Protein AF-A0A9Q1E5D7-F1 (afdb_monomer_lite)

pLDDT: mean 71.43, std 20.78, range [35.69, 92.94]

Organism: Synaphobranchus kaupii (NCBI:txid118154)

Sequence (116 aa):
MKLKKDEKLKLFQSHLREYYPECSEREQEDPEALYIVEKMLETCGSERSLKITLHILRNMKQKDLTASLERDEQHKVFTMRRREEKACWMPLKLDCSNACTASGELPVAYRMVSSA

Radius of gyration: 26.07 Å; chains: 1; bounding box: 55×66×52 Å

Structure (mmCIF, N/CA/C/O backbone):
data_AF-A0A9Q1E5D7-F1
#
_entry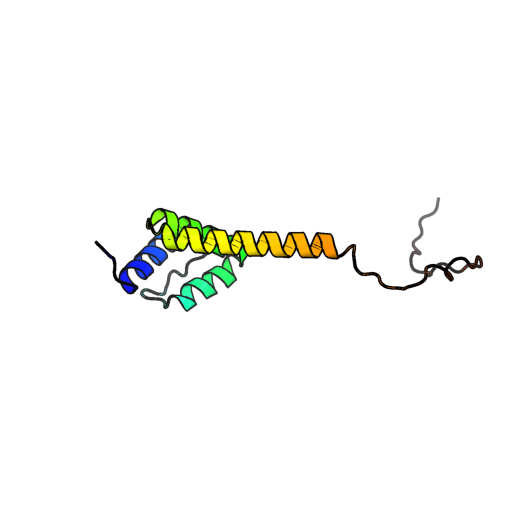.id   AF-A0A9Q1E5D7-F1
#
loop_
_atom_site.group_PDB
_atom_site.id
_atom_site.type_symbol
_atom_site.label_atom_id
_atom_site.label_alt_id
_atom_site.label_comp_id
_atom_site.label_asym_id
_atom_site.label_enti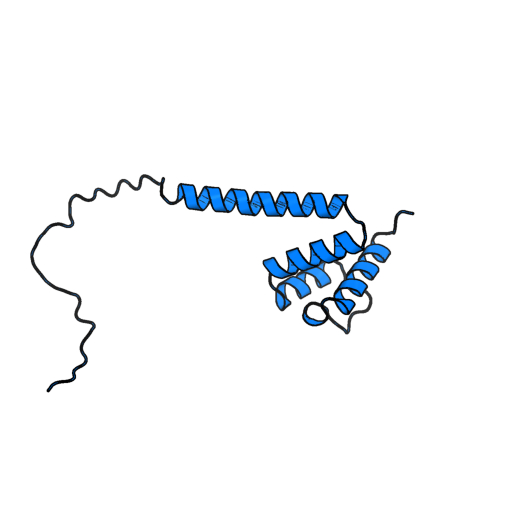ty_id
_atom_site.label_seq_id
_atom_site.pdbx_PDB_ins_code
_atom_site.Cartn_x
_atom_site.Cartn_y
_atom_site.Cartn_z
_atom_site.occupancy
_atom_site.B_iso_or_equiv
_atom_site.auth_seq_id
_atom_site.auth_comp_id
_atom_site.auth_asym_id
_atom_site.auth_atom_id
_atom_site.pdbx_PDB_model_num
ATOM 1 N N . MET A 1 1 ? -13.366 16.726 5.965 1.00 56.66 1 MET A N 1
ATOM 2 C CA . MET A 1 1 ? -12.749 16.402 7.270 1.00 56.66 1 MET A CA 1
ATOM 3 C C . MET A 1 1 ? -11.396 15.756 7.011 1.00 56.66 1 MET A C 1
ATOM 5 O O . MET A 1 1 ? -11.313 14.925 6.115 1.00 56.66 1 MET A O 1
ATOM 9 N N . LYS A 1 2 ? -10.331 16.179 7.702 1.00 70.94 2 LYS A N 1
ATOM 10 C CA . LYS A 1 2 ? -9.011 15.532 7.613 1.00 70.94 2 LYS A CA 1
ATOM 11 C C . LYS A 1 2 ? -8.943 14.469 8.712 1.00 70.94 2 LYS A C 1
ATOM 13 O O . LYS A 1 2 ? -9.018 14.832 9.878 1.00 70.94 2 LYS A O 1
ATOM 18 N N . LEU A 1 3 ? -8.825 13.197 8.335 1.00 75.75 3 LEU A N 1
ATOM 19 C CA . LEU A 1 3 ? -8.582 12.106 9.286 1.00 75.75 3 LEU A CA 1
ATOM 20 C C . LEU A 1 3 ? -7.195 12.258 9.921 1.00 75.75 3 LEU A C 1
ATOM 22 O O . LEU A 1 3 ? -6.24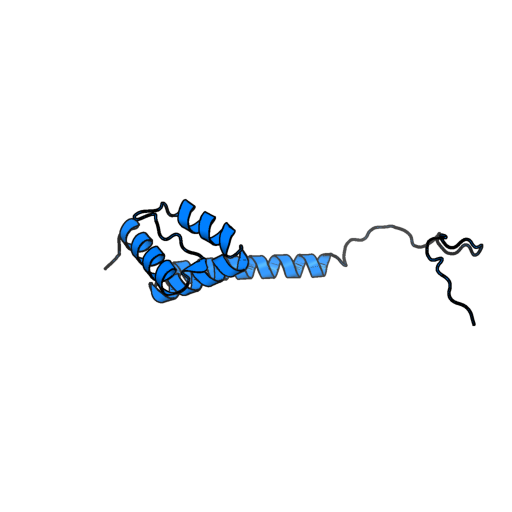4 12.668 9.236 1.00 75.75 3 LEU A O 1
ATOM 26 N N . LYS A 1 4 ? -7.079 11.904 11.203 1.00 85.50 4 LYS A N 1
ATOM 27 C CA . LYS A 1 4 ? -5.789 11.818 11.902 1.00 85.50 4 LYS A CA 1
ATOM 28 C C . LYS A 1 4 ? -4.956 10.662 11.341 1.00 85.50 4 LYS A C 1
ATOM 30 O O . LYS A 1 4 ? -5.474 9.774 10.666 1.00 85.50 4 LYS A O 1
ATOM 35 N N . LYS A 1 5 ? -3.644 10.685 11.589 1.00 84.44 5 LYS A N 1
ATOM 36 C CA . LYS A 1 5 ? -2.711 9.656 11.098 1.00 84.44 5 LYS A CA 1
ATOM 37 C C . LYS A 1 5 ? -3.150 8.249 11.527 1.00 84.44 5 LYS A C 1
ATOM 39 O O . LYS A 1 5 ? -3.206 7.362 10.683 1.00 84.44 5 LYS A O 1
ATOM 44 N N . ASP A 1 6 ? -3.539 8.095 12.785 1.00 86.00 6 ASP A N 1
ATOM 45 C CA . ASP A 1 6 ? -3.890 6.792 13.361 1.00 86.00 6 ASP A CA 1
ATOM 46 C C . ASP A 1 6 ? -5.212 6.264 12.789 1.00 86.00 6 ASP A C 1
ATOM 48 O O . ASP A 1 6 ? -5.326 5.100 12.426 1.00 86.00 6 ASP A O 1
ATOM 52 N N . GLU A 1 7 ? -6.194 7.146 12.581 1.00 88.56 7 GLU A N 1
ATOM 53 C CA . GLU A 1 7 ? -7.464 6.800 11.928 1.00 88.56 7 GLU A CA 1
ATOM 54 C C . GLU A 1 7 ? -7.255 6.363 10.473 1.00 88.56 7 GLU A C 1
ATOM 56 O O . GLU A 1 7 ? -7.880 5.412 10.006 1.00 88.56 7 GLU A O 1
ATOM 61 N N . LYS A 1 8 ? -6.349 7.034 9.746 1.00 88.75 8 LYS A N 1
ATOM 62 C CA . LYS A 1 8 ? -5.977 6.634 8.382 1.00 88.75 8 LYS A CA 1
ATOM 63 C C . LYS A 1 8 ? -5.315 5.261 8.371 1.00 88.75 8 LYS A C 1
ATOM 65 O O . LYS A 1 8 ? -5.599 4.478 7.471 1.00 88.75 8 LYS A O 1
ATOM 70 N N . LEU A 1 9 ? -4.452 4.976 9.342 1.00 89.62 9 LEU A N 1
ATOM 71 C CA . LEU A 1 9 ? -3.759 3.696 9.423 1.00 89.62 9 LEU A CA 1
ATOM 72 C C . LEU A 1 9 ? -4.727 2.551 9.740 1.00 89.62 9 LEU A C 1
ATOM 74 O O . LEU A 1 9 ? -4.720 1.543 9.041 1.00 89.62 9 LEU A O 1
ATOM 78 N N . LYS A 1 10 ? -5.635 2.751 10.701 1.00 89.19 10 LYS A N 1
ATOM 79 C CA . LYS A 1 10 ? -6.702 1.787 11.020 1.00 89.19 10 LYS A CA 1
ATOM 80 C C . LYS A 1 10 ? -7.605 1.523 9.822 1.00 89.19 10 LYS A C 1
ATOM 82 O O . LYS A 1 10 ? -7.948 0.380 9.531 1.00 89.19 10 LYS A O 1
ATOM 87 N N . LEU A 1 11 ? -7.947 2.572 9.074 1.00 91.25 11 LEU A N 1
ATOM 88 C CA . LEU A 1 11 ? -8.734 2.428 7.855 1.00 91.25 11 LEU A CA 1
ATOM 89 C C . LEU 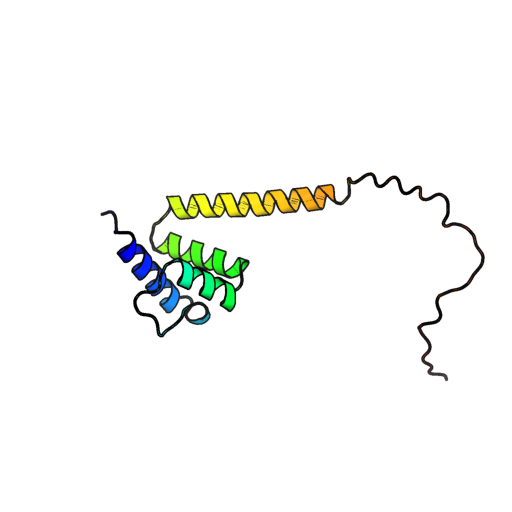A 1 11 ? -7.975 1.652 6.768 1.00 91.25 11 LEU A C 1
ATOM 91 O O . LEU A 1 11 ? -8.573 0.796 6.119 1.00 91.25 11 LEU A O 1
ATOM 95 N N . PHE A 1 12 ? -6.677 1.917 6.589 1.00 91.12 12 PHE A N 1
ATOM 96 C CA . PHE A 1 12 ? -5.821 1.164 5.668 1.00 91.12 12 PHE A CA 1
ATOM 97 C C . PHE A 1 12 ? -5.771 -0.319 6.048 1.00 91.12 12 PHE A C 1
ATOM 99 O O . PHE A 1 12 ? -5.999 -1.175 5.199 1.00 91.12 12 PHE A O 1
ATOM 106 N N . GLN A 1 13 ? -5.541 -0.622 7.327 1.00 90.38 13 GLN A N 1
ATOM 107 C CA . GLN A 1 13 ? -5.491 -1.992 7.831 1.00 90.38 13 GLN A CA 1
ATOM 108 C C . GLN A 1 13 ? -6.832 -2.718 7.661 1.00 90.38 13 GLN A C 1
ATOM 110 O O . GLN A 1 13 ? -6.847 -3.888 7.286 1.00 90.38 13 GLN A O 1
ATOM 115 N N . SER A 1 14 ? -7.953 -2.026 7.885 1.00 91.25 14 SER A N 1
ATOM 116 C CA . SER A 1 14 ? -9.293 -2.576 7.659 1.00 91.25 14 SER A CA 1
ATOM 117 C C . SER A 1 14 ? -9.493 -2.990 6.197 1.00 91.25 14 SER A C 1
ATOM 119 O O . SER A 1 14 ? -9.837 -4.138 5.923 1.00 91.25 14 SER A O 1
ATOM 121 N N . HIS A 1 15 ? -9.158 -2.106 5.248 1.00 92.44 15 HIS A N 1
ATOM 122 C CA . HIS A 1 15 ? -9.208 -2.436 3.818 1.00 92.44 15 HIS A CA 1
ATOM 123 C C . HIS A 1 15 ? -8.251 -3.581 3.470 1.00 92.44 15 HIS A C 1
ATOM 125 O O . HIS A 1 15 ? -8.585 -4.448 2.670 1.00 92.44 15 HIS A O 1
ATOM 131 N N . LEU A 1 16 ? -7.059 -3.605 4.068 1.00 91.69 16 LEU A N 1
ATOM 132 C CA . LEU A 1 16 ? -6.100 -4.677 3.835 1.00 91.69 16 LEU A CA 1
ATOM 133 C C . LEU A 1 16 ? -6.667 -6.034 4.279 1.00 91.69 16 LEU A C 1
ATOM 135 O O . LEU A 1 16 ? -6.561 -6.994 3.530 1.00 91.69 16 LEU A O 1
ATOM 139 N N . ARG A 1 17 ? -7.325 -6.111 5.442 1.00 90.44 17 ARG A N 1
ATOM 140 C CA . ARG A 1 17 ? -7.982 -7.342 5.921 1.00 90.44 17 ARG A CA 1
ATOM 141 C C . ARG A 1 17 ? -9.170 -7.763 5.061 1.00 90.44 17 ARG A C 1
ATOM 143 O O . ARG A 1 17 ? -9.392 -8.957 4.893 1.00 90.44 17 ARG A O 1
ATOM 150 N N . GLU A 1 18 ? -9.929 -6.797 4.555 1.00 90.94 18 GLU A N 1
ATOM 151 C CA . GLU A 1 18 ? -11.123 -7.043 3.745 1.00 90.94 18 GLU A CA 1
ATOM 152 C C . GLU A 1 18 ? -10.771 -7.560 2.344 1.00 90.94 18 GLU A C 1
ATOM 154 O O . GLU A 1 18 ? -11.311 -8.575 1.907 1.00 90.94 18 GLU A O 1
ATOM 159 N N . TYR A 1 19 ? -9.854 -6.882 1.648 1.00 91.69 19 TYR A N 1
ATOM 160 C CA . TYR A 1 19 ? -9.544 -7.168 0.244 1.00 91.69 19 TYR A CA 1
ATOM 161 C C . TYR A 1 19 ? -8.340 -8.095 0.053 1.00 91.69 19 TYR A C 1
ATOM 163 O O . TYR A 1 19 ? -8.260 -8.772 -0.970 1.00 91.69 19 TYR A O 1
ATOM 171 N N . TYR A 1 20 ? -7.409 -8.117 1.011 1.00 91.94 20 TYR A N 1
ATOM 172 C CA . TYR A 1 20 ? -6.143 -8.855 0.922 1.00 91.94 20 TYR A CA 1
ATOM 173 C C . TYR A 1 20 ? -5.817 -9.579 2.238 1.00 91.94 20 TYR A C 1
ATOM 175 O O . TYR A 1 20 ? -4.770 -9.326 2.851 1.00 91.94 20 TYR A O 1
ATOM 183 N N . PRO A 1 21 ? -6.700 -10.478 2.712 1.00 89.62 21 PRO A N 1
ATOM 184 C CA . PRO A 1 21 ? -6.495 -11.198 3.966 1.00 89.62 21 PRO A CA 1
ATOM 185 C C . PRO A 1 21 ? -5.216 -12.047 3.967 1.00 89.62 21 PRO A C 1
ATOM 187 O O . PRO A 1 21 ? -4.724 -12.384 5.040 1.00 89.62 21 PRO A O 1
ATOM 190 N N . GLU A 1 22 ? -4.668 -12.392 2.797 1.00 88.69 22 GLU A N 1
ATOM 191 C CA . GLU A 1 22 ? -3.390 -13.092 2.656 1.00 88.69 22 GLU A CA 1
ATOM 192 C C . GLU A 1 22 ? -2.167 -12.208 2.944 1.00 88.69 22 GLU A C 1
ATOM 194 O O . GLU A 1 22 ? -1.128 -12.723 3.349 1.00 88.69 22 GLU A O 1
ATOM 199 N N . CYS A 1 23 ? -2.296 -10.888 2.767 1.00 86.56 23 CYS A N 1
ATOM 200 C CA . CYS A 1 23 ? -1.232 -9.911 3.021 1.00 86.56 23 CYS A CA 1
ATOM 201 C C . CYS A 1 23 ? -1.388 -9.214 4.383 1.00 86.56 23 CYS A C 1
ATOM 203 O O . CYS A 1 23 ? -0.668 -8.258 4.676 1.00 86.56 23 CYS A O 1
ATOM 205 N N . SER A 1 24 ? -2.370 -9.633 5.188 1.00 84.56 24 SER A N 1
ATOM 206 C CA . SER A 1 24 ? -2.707 -9.017 6.468 1.00 84.56 24 SER A CA 1
ATOM 207 C C . SER A 1 24 ? -2.532 -9.993 7.620 1.00 84.56 24 SER A C 1
ATOM 209 O O . SER A 1 24 ? -2.870 -11.171 7.520 1.00 84.56 24 SER A O 1
ATOM 211 N N . GLU A 1 25 ? -2.070 -9.483 8.757 1.00 78.50 25 GLU A N 1
ATOM 212 C CA . GLU A 1 25 ? -2.045 -10.254 9.989 1.00 78.50 25 GLU A CA 1
ATOM 213 C C . GLU A 1 25 ? -3.342 -10.072 10.782 1.00 78.50 25 GLU A C 1
ATOM 215 O O . GLU A 1 25 ? -3.853 -8.957 10.954 1.00 78.50 25 GLU A O 1
ATOM 220 N N . ARG A 1 26 ? -3.891 -11.192 11.264 1.00 72.94 26 ARG A N 1
ATOM 221 C CA . ARG A 1 26 ? -5.191 -11.229 11.949 1.00 72.94 26 ARG A CA 1
ATOM 222 C C . ARG A 1 26 ? -5.110 -10.853 13.427 1.00 72.94 26 ARG A C 1
ATOM 224 O O . ARG A 1 26 ? -6.119 -10.423 13.970 1.00 72.94 26 ARG A O 1
ATOM 231 N N . GLU A 1 27 ? -3.942 -10.981 14.054 1.00 71.25 27 GLU A N 1
ATOM 232 C CA . GLU A 1 27 ? -3.815 -10.920 15.517 1.00 71.25 27 GLU A CA 1
ATOM 233 C C . GLU A 1 27 ? -3.499 -9.525 16.081 1.00 71.25 27 GLU A C 1
ATOM 235 O O . GLU A 1 27 ? -3.811 -9.270 17.239 1.00 71.25 27 GLU A O 1
ATOM 240 N N . GLN A 1 28 ? -2.953 -8.587 15.296 1.00 76.31 28 GLN A N 1
ATOM 241 C CA . GLN A 1 28 ? -2.553 -7.278 15.834 1.00 76.31 28 GLN A CA 1
ATOM 242 C C . GLN A 1 28 ? -3.620 -6.191 15.629 1.00 76.31 28 GLN A C 1
ATOM 244 O O . GLN A 1 28 ? -3.986 -5.870 14.496 1.00 76.31 28 GLN A O 1
ATOM 249 N N . GLU A 1 29 ? -4.122 -5.612 16.722 1.00 71.12 29 GLU A N 1
ATOM 250 C CA . GLU A 1 29 ? -5.244 -4.652 16.708 1.00 71.12 29 GLU A CA 1
ATOM 251 C C . GLU A 1 29 ? -4.823 -3.174 16.551 1.00 71.12 29 GLU A C 1
ATOM 253 O O . GLU A 1 29 ? -5.665 -2.315 16.303 1.00 71.12 29 GLU A O 1
ATOM 258 N N . ASP A 1 30 ? -3.522 -2.875 16.619 1.00 78.50 30 ASP A N 1
ATOM 259 C CA . ASP A 1 30 ? -2.968 -1.537 16.344 1.00 78.50 30 ASP A CA 1
ATOM 260 C C . ASP A 1 30 ? -1.497 -1.619 15.887 1.00 78.50 30 ASP A C 1
ATOM 262 O O . ASP A 1 30 ? -0.582 -1.208 16.602 1.00 78.50 30 ASP A O 1
ATOM 266 N N . PRO A 1 31 ? -1.215 -2.254 14.737 1.00 82.50 31 PRO A N 1
ATOM 267 C CA . PRO A 1 31 ? 0.141 -2.354 14.238 1.00 82.50 31 PRO A CA 1
ATOM 268 C C . PRO A 1 31 ? 0.671 -0.997 13.797 1.00 82.50 31 PRO A C 1
ATOM 270 O O . PRO A 1 31 ? -0.006 -0.197 13.146 1.00 82.50 31 PRO A O 1
ATOM 273 N N . GLU A 1 32 ? 1.945 -0.777 14.089 1.00 88.00 32 GLU A N 1
ATOM 274 C CA . GLU A 1 32 ? 2.685 0.353 13.558 1.00 88.00 32 GLU A CA 1
ATOM 275 C C . GLU A 1 32 ? 2.736 0.279 12.027 1.00 88.00 32 GLU A C 1
ATOM 277 O O . GLU A 1 32 ? 2.802 -0.796 11.430 1.00 88.00 32 GLU A O 1
ATOM 282 N N . ALA A 1 33 ? 2.753 1.435 11.359 1.00 87.31 33 ALA A N 1
ATOM 283 C CA . ALA A 1 33 ? 2.727 1.478 9.896 1.00 87.31 33 ALA A CA 1
ATOM 284 C C . ALA A 1 33 ? 3.882 0.697 9.244 1.00 87.31 33 ALA A C 1
ATOM 286 O O . ALA A 1 33 ? 3.694 0.113 8.180 1.00 87.31 33 ALA A O 1
ATOM 287 N N . LEU A 1 34 ? 5.057 0.674 9.885 1.00 87.88 34 LEU A N 1
ATOM 288 C CA . LEU A 1 34 ? 6.210 -0.095 9.414 1.00 87.88 34 LEU A CA 1
ATOM 289 C C . LEU A 1 34 ? 5.942 -1.598 9.455 1.00 87.88 34 LEU A C 1
ATOM 291 O O . LEU A 1 34 ? 6.220 -2.276 8.472 1.00 87.88 34 LEU A O 1
ATOM 295 N N . TYR A 1 35 ? 5.326 -2.083 10.533 1.00 89.38 35 TYR A N 1
ATOM 296 C CA . TYR A 1 35 ? 4.987 -3.490 10.696 1.00 89.38 35 TYR A CA 1
ATOM 297 C C . TYR A 1 35 ? 4.032 -3.982 9.602 1.00 89.38 35 TYR A C 1
ATOM 299 O O . TYR A 1 35 ? 4.257 -5.020 8.987 1.00 89.38 35 TYR A O 1
ATOM 307 N N . ILE A 1 36 ? 2.994 -3.195 9.286 1.00 88.50 36 ILE A N 1
ATOM 308 C CA . ILE A 1 36 ? 2.048 -3.533 8.209 1.00 88.50 36 ILE A CA 1
ATOM 309 C C . ILE A 1 36 ? 2.775 -3.657 6.865 1.00 88.50 36 ILE A C 1
ATOM 311 O O . ILE A 1 36 ? 2.523 -4.588 6.101 1.00 88.50 36 ILE A O 1
ATOM 315 N N . VAL A 1 37 ? 3.670 -2.709 6.567 1.00 88.56 37 VAL A N 1
ATOM 316 C CA . VAL A 1 37 ? 4.411 -2.685 5.301 1.00 88.56 37 VAL A CA 1
ATOM 317 C C . VAL A 1 37 ? 5.387 -3.853 5.218 1.00 88.56 37 VAL A C 1
ATOM 319 O O . VAL A 1 37 ? 5.420 -4.523 4.191 1.00 88.56 37 VAL A O 1
ATOM 322 N N . GLU A 1 38 ? 6.147 -4.121 6.277 1.00 90.31 38 GLU A N 1
ATOM 323 C CA . GLU A 1 38 ? 7.067 -5.258 6.347 1.00 90.31 38 GLU A CA 1
ATOM 324 C C . GLU A 1 38 ? 6.316 -6.572 6.140 1.00 90.31 38 GLU A C 1
ATOM 326 O O . GLU A 1 38 ? 6.651 -7.333 5.233 1.00 90.31 38 GLU A O 1
ATOM 331 N N . LYS A 1 39 ? 5.206 -6.774 6.858 1.00 89.69 39 LYS A N 1
ATOM 332 C CA . LYS A 1 39 ? 4.408 -7.991 6.726 1.00 89.69 39 LYS A CA 1
ATOM 333 C C . LYS A 1 39 ? 3.828 -8.170 5.327 1.00 89.69 39 LYS A C 1
ATOM 335 O O . LYS A 1 39 ? 3.857 -9.273 4.778 1.00 89.69 39 LYS A O 1
ATOM 340 N N . MET A 1 40 ? 3.331 -7.093 4.719 1.00 91.38 40 MET A N 1
ATOM 341 C CA . MET A 1 40 ? 2.892 -7.115 3.323 1.00 91.38 40 MET A CA 1
ATOM 342 C C . MET A 1 40 ? 4.046 -7.480 2.384 1.00 91.38 40 MET A C 1
ATOM 344 O O . MET A 1 40 ? 3.867 -8.277 1.468 1.00 91.38 40 MET A O 1
ATOM 348 N N . LEU A 1 41 ? 5.231 -6.894 2.569 1.00 90.94 41 LEU A N 1
ATOM 349 C CA . LEU A 1 41 ? 6.399 -7.170 1.730 1.00 90.94 41 LEU A CA 1
ATOM 350 C C . LEU A 1 41 ? 6.858 -8.627 1.842 1.00 90.94 41 LEU A C 1
ATOM 352 O O . LEU A 1 41 ? 7.162 -9.224 0.812 1.00 90.94 41 LEU A O 1
ATOM 356 N N . GLU A 1 42 ? 6.856 -9.200 3.045 1.00 90.31 42 GLU A N 1
ATOM 357 C CA . GLU A 1 42 ? 7.187 -10.609 3.285 1.00 90.31 42 GLU A CA 1
ATOM 358 C C . GLU A 1 42 ? 6.196 -11.565 2.616 1.00 90.31 42 GLU A C 1
ATOM 360 O O . GLU A 1 42 ? 6.593 -12.540 1.982 1.00 90.31 42 GLU A O 1
ATOM 365 N N . THR A 1 43 ? 4.898 -11.292 2.760 1.00 91.19 43 THR A N 1
ATOM 366 C CA . THR A 1 43 ? 3.831 -12.208 2.323 1.00 91.19 43 THR A CA 1
ATOM 367 C C . THR A 1 43 ? 3.529 -12.096 0.835 1.00 91.19 43 THR A C 1
ATOM 369 O O . THR A 1 43 ? 3.328 -13.101 0.156 1.00 91.19 43 THR A O 1
ATOM 372 N N . CYS A 1 44 ? 3.493 -10.872 0.316 1.00 89.44 44 CYS A N 1
ATOM 373 C CA . CYS A 1 44 ? 2.980 -10.580 -1.017 1.00 89.44 44 CYS A CA 1
ATOM 374 C C . CYS A 1 44 ? 4.078 -10.154 -1.997 1.00 89.44 44 CYS A C 1
ATOM 376 O O . CYS A 1 44 ? 3.865 -10.191 -3.210 1.00 89.44 44 CYS A O 1
ATOM 378 N N . GLY A 1 45 ? 5.278 -9.840 -1.504 1.00 89.75 45 GLY A N 1
ATOM 379 C CA . GLY A 1 45 ? 6.402 -9.405 -2.323 1.00 89.75 45 GLY A CA 1
ATOM 380 C C . GLY A 1 45 ? 6.302 -7.934 -2.729 1.00 89.75 45 GLY A C 1
ATOM 381 O O . GLY A 1 45 ? 5.233 -7.324 -2.744 1.00 89.75 45 GLY A O 1
ATOM 382 N N . SER A 1 46 ? 7.441 -7.340 -3.082 1.00 88.12 46 SER A N 1
ATOM 383 C CA . SER A 1 46 ? 7.578 -5.892 -3.295 1.00 88.12 46 SER A CA 1
ATOM 384 C C . SER A 1 46 ? 6.629 -5.310 -4.348 1.00 88.12 46 SER A C 1
ATOM 386 O O . SER A 1 46 ? 6.006 -4.274 -4.110 1.00 88.12 46 SER A O 1
ATOM 388 N N . GLU A 1 47 ? 6.480 -5.975 -5.493 1.00 87.62 47 GLU A N 1
ATOM 389 C CA . GLU A 1 47 ? 5.635 -5.495 -6.591 1.00 87.62 47 GLU A CA 1
ATOM 390 C C . GLU A 1 47 ? 4.138 -5.567 -6.248 1.00 87.62 47 GLU A C 1
ATOM 392 O O . GLU A 1 47 ? 3.391 -4.607 -6.457 1.00 87.62 47 GLU A O 1
ATOM 397 N N . ARG A 1 48 ? 3.685 -6.693 -5.682 1.00 89.56 48 ARG A N 1
ATOM 398 C CA . ARG A 1 48 ? 2.276 -6.881 -5.306 1.00 89.56 48 ARG A CA 1
ATOM 399 C C . ARG A 1 48 ? 1.897 -5.947 -4.162 1.00 89.56 48 ARG A C 1
ATOM 401 O O . ARG A 1 48 ? 0.838 -5.329 -4.217 1.00 89.56 48 ARG A O 1
ATOM 408 N N . SER A 1 49 ? 2.773 -5.785 -3.173 1.00 91.69 49 SER A N 1
ATOM 409 C CA . SER A 1 49 ? 2.549 -4.894 -2.031 1.00 91.69 49 SER A CA 1
ATOM 410 C C . SER A 1 49 ? 2.400 -3.436 -2.445 1.00 91.69 49 SER A C 1
ATOM 412 O O . SER A 1 49 ? 1.545 -2.729 -1.905 1.00 91.69 49 SER A O 1
ATOM 414 N N . LEU A 1 50 ? 3.150 -2.990 -3.457 1.00 90.56 50 LEU A N 1
ATOM 415 C CA . LEU A 1 50 ? 2.964 -1.660 -4.033 1.00 90.56 50 LEU A CA 1
ATOM 416 C C . LEU A 1 50 ? 1.581 -1.519 -4.691 1.00 90.56 50 LEU A C 1
ATOM 418 O O . LEU A 1 50 ? 0.854 -0.572 -4.387 1.00 90.56 50 LEU A O 1
ATOM 422 N N . LYS A 1 51 ? 1.181 -2.486 -5.528 1.00 91.12 51 LYS A N 1
ATOM 423 C CA . LYS A 1 51 ? -0.136 -2.499 -6.196 1.00 91.12 51 LYS A CA 1
ATOM 424 C C . LYS A 1 51 ? -1.296 -2.488 -5.194 1.00 91.12 51 LYS A C 1
ATOM 426 O O . LYS A 1 51 ? -2.252 -1.733 -5.373 1.00 91.12 51 LYS A O 1
ATOM 431 N N . ILE A 1 52 ? -1.188 -3.272 -4.122 1.00 92.94 52 ILE A N 1
ATOM 432 C CA . ILE A 1 52 ? -2.164 -3.313 -3.025 1.00 92.94 52 ILE A CA 1
ATOM 433 C C . ILE A 1 52 ? -2.248 -1.956 -2.325 1.00 92.94 52 ILE A C 1
ATOM 435 O O . ILE A 1 52 ? -3.337 -1.408 -2.157 1.00 92.94 52 ILE A O 1
ATOM 439 N N . THR A 1 53 ? -1.096 -1.380 -1.972 1.00 92.31 53 THR A N 1
ATOM 440 C CA . THR A 1 53 ? -1.025 -0.074 -1.304 1.00 92.31 53 THR A CA 1
ATOM 441 C C . THR A 1 53 ? -1.706 1.005 -2.146 1.00 92.31 53 THR A C 1
ATOM 443 O O . THR A 1 53 ? -2.546 1.748 -1.640 1.00 92.31 53 THR A O 1
ATOM 446 N N . LEU A 1 54 ? -1.417 1.056 -3.450 1.00 92.25 54 LEU A N 1
ATOM 447 C CA . LEU A 1 54 ? -2.056 1.989 -4.381 1.00 92.25 54 LEU A CA 1
ATOM 448 C C . LEU A 1 54 ? -3.575 1.784 -4.460 1.00 92.25 54 LEU A C 1
ATOM 450 O O . LEU A 1 54 ? -4.324 2.762 -4.440 1.00 92.25 54 LEU A O 1
ATOM 454 N N . HIS A 1 55 ? -4.045 0.536 -4.522 1.00 92.00 55 HIS A N 1
ATOM 455 C CA . HIS A 1 55 ? -5.476 0.233 -4.557 1.00 92.00 55 HIS A CA 1
ATOM 456 C C . HIS A 1 55 ? -6.200 0.745 -3.300 1.00 92.00 55 HIS A C 1
ATOM 458 O O . HIS A 1 55 ? -7.196 1.462 -3.406 1.00 92.00 55 HIS A O 1
ATOM 464 N N . ILE A 1 56 ? -5.658 0.463 -2.113 1.00 92.50 56 ILE A N 1
ATOM 465 C CA . ILE A 1 56 ? -6.251 0.902 -0.843 1.00 92.50 56 ILE A CA 1
ATOM 466 C C . ILE A 1 56 ? -6.252 2.433 -0.736 1.00 92.50 56 ILE A C 1
ATOM 468 O O . ILE A 1 56 ? -7.264 3.029 -0.367 1.00 92.50 56 ILE A O 1
ATOM 472 N N . LEU A 1 57 ? -5.157 3.104 -1.108 1.00 92.00 57 LEU A N 1
ATOM 473 C CA . LEU A 1 57 ? -5.069 4.568 -1.056 1.00 92.00 57 LEU A CA 1
ATOM 474 C C . LEU A 1 57 ? -6.080 5.262 -1.979 1.00 92.00 57 LEU A C 1
ATOM 476 O O . LEU A 1 57 ? -6.641 6.300 -1.603 1.00 92.00 57 LEU A O 1
ATOM 480 N N . ARG A 1 58 ? -6.361 4.672 -3.149 1.00 91.38 58 ARG A N 1
ATOM 481 C CA . ARG A 1 58 ? -7.428 5.129 -4.053 1.00 91.38 58 ARG A CA 1
ATOM 482 C C . ARG A 1 58 ? -8.799 5.011 -3.384 1.00 91.38 58 ARG A C 1
ATOM 484 O O . ARG A 1 58 ? -9.556 5.984 -3.410 1.00 91.38 58 ARG A O 1
ATOM 491 N N . ASN A 1 59 ? -9.079 3.893 -2.711 1.00 90.12 59 ASN A N 1
ATOM 492 C CA . ASN A 1 59 ? -10.339 3.677 -1.984 1.00 90.12 59 ASN A CA 1
ATOM 493 C C . ASN A 1 59 ? -10.486 4.636 -0.788 1.00 90.12 59 ASN A C 1
ATOM 495 O O . ASN A 1 59 ? -11.554 5.206 -0.564 1.00 90.12 59 ASN A O 1
ATOM 499 N N . MET A 1 60 ? -9.383 4.940 -0.099 1.00 90.38 60 MET A N 1
ATOM 500 C CA . MET A 1 60 ? -9.322 5.947 0.968 1.00 90.38 60 MET A CA 1
ATOM 50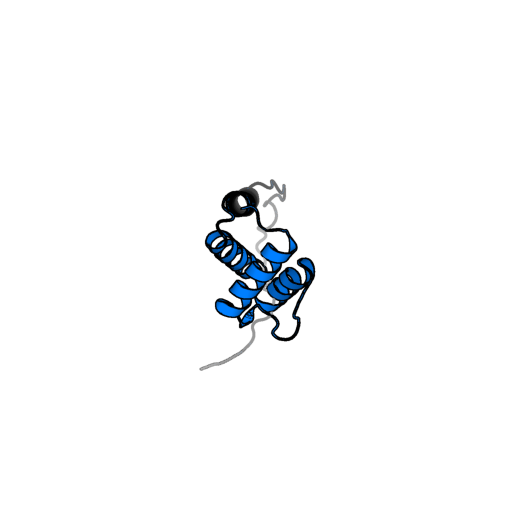1 C C . MET A 1 60 ? -9.386 7.403 0.462 1.00 90.38 60 MET A C 1
ATOM 503 O O . MET A 1 60 ? -9.301 8.337 1.263 1.00 90.38 60 MET A O 1
ATOM 507 N N . LYS A 1 61 ? -9.513 7.626 -0.855 1.00 87.25 61 LYS A N 1
ATOM 508 C CA . LYS A 1 61 ? -9.515 8.946 -1.512 1.00 87.25 61 LYS A CA 1
ATOM 509 C C . LYS A 1 61 ? -8.241 9.770 -1.258 1.00 87.25 61 LYS A C 1
ATOM 511 O O . LYS A 1 61 ? -8.268 10.997 -1.372 1.00 87.25 61 LYS A O 1
ATOM 516 N N . GLN A 1 62 ? -7.108 9.125 -0.967 1.00 83.88 62 GLN A N 1
ATOM 517 C CA . GLN A 1 62 ? -5.804 9.783 -0.815 1.00 83.88 62 GLN A CA 1
ATOM 518 C C . GLN A 1 62 ? -5.130 10.007 -2.178 1.00 83.88 62 GLN A C 1
ATOM 520 O O . GLN A 1 62 ? -4.102 9.407 -2.498 1.00 83.88 62 GLN A O 1
ATOM 525 N N . LYS A 1 63 ? -5.728 10.880 -2.998 1.00 84.81 63 LYS A N 1
ATOM 526 C CA . LYS A 1 63 ? -5.284 11.139 -4.379 1.00 84.81 63 LYS A CA 1
ATOM 527 C C . LYS A 1 63 ? -3.847 11.653 -4.458 1.00 84.81 63 LYS A C 1
ATOM 529 O O . LYS A 1 63 ? -3.084 11.156 -5.277 1.00 84.81 63 LYS A O 1
ATOM 534 N N . ASP A 1 64 ? -3.466 12.576 -3.578 1.00 85.56 64 ASP A N 1
ATOM 535 C CA . ASP A 1 64 ? -2.123 13.170 -3.589 1.00 85.56 64 ASP A CA 1
ATOM 536 C C . ASP A 1 64 ? -1.038 12.126 -3.295 1.00 85.56 64 ASP A C 1
ATOM 538 O O . ASP A 1 64 ? -0.035 12.061 -4.005 1.00 85.56 64 ASP A O 1
ATOM 542 N N . LEU A 1 65 ? -1.281 11.264 -2.297 1.00 85.56 65 LEU A N 1
ATOM 543 C CA . LEU A 1 65 ? -0.361 10.193 -1.902 1.00 85.56 65 LEU A CA 1
ATOM 544 C C . LEU A 1 65 ? -0.228 9.134 -3.007 1.00 85.56 65 LEU A C 1
ATOM 546 O O . LEU A 1 65 ? 0.868 8.665 -3.308 1.00 85.56 65 LEU A O 1
ATOM 550 N N . THR A 1 66 ? -1.353 8.792 -3.640 1.00 88.19 66 THR A N 1
ATOM 551 C CA . THR A 1 66 ? -1.389 7.857 -4.771 1.00 88.19 66 THR A CA 1
ATOM 552 C C . THR A 1 66 ? -0.586 8.415 -5.947 1.00 88.19 66 THR A C 1
ATOM 554 O O . THR A 1 66 ? 0.289 7.734 -6.472 1.00 88.19 66 THR A O 1
ATOM 557 N N . ALA A 1 67 ? -0.810 9.683 -6.307 1.00 87.50 67 ALA A N 1
ATOM 558 C CA . ALA A 1 67 ? -0.124 10.327 -7.421 1.00 87.50 67 ALA A CA 1
ATOM 559 C C . ALA A 1 67 ? 1.391 10.443 -7.193 1.00 87.50 67 ALA A C 1
ATOM 561 O O . ALA A 1 67 ? 2.157 10.346 -8.149 1.00 87.50 67 ALA A O 1
ATOM 562 N N . SER A 1 68 ? 1.852 10.658 -5.953 1.00 86.38 68 SER A N 1
ATOM 563 C CA . SER A 1 68 ? 3.290 10.605 -5.651 1.00 86.38 68 SER A CA 1
ATOM 564 C C . SER A 1 68 ? 3.871 9.207 -5.832 1.00 86.38 68 SER A C 1
ATOM 566 O O . SER A 1 68 ? 4.892 9.069 -6.498 1.00 86.38 68 SER A O 1
ATOM 568 N N . LEU A 1 69 ? 3.197 8.178 -5.315 1.00 85.81 69 LEU A N 1
ATOM 569 C CA . LEU A 1 69 ? 3.686 6.802 -5.391 1.00 85.81 69 LEU A CA 1
ATOM 570 C C . LEU A 1 69 ? 3.736 6.279 -6.833 1.00 85.81 69 LEU A C 1
ATOM 572 O O . LEU A 1 69 ? 4.698 5.616 -7.207 1.00 85.81 69 LEU A O 1
ATOM 576 N N . GLU A 1 70 ? 2.748 6.621 -7.661 1.00 83.38 70 GLU A N 1
ATOM 577 C CA . GLU A 1 70 ? 2.728 6.256 -9.085 1.00 83.38 70 GLU A CA 1
ATOM 578 C C . GLU A 1 70 ? 3.862 6.920 -9.873 1.00 83.38 70 GLU A C 1
ATOM 580 O O . GLU A 1 70 ? 4.467 6.288 -10.739 1.00 83.38 70 GLU A O 1
ATOM 585 N N . ARG A 1 71 ? 4.192 8.186 -9.575 1.00 82.38 71 ARG A N 1
ATOM 586 C CA . ARG A 1 71 ? 5.342 8.858 -10.203 1.00 82.38 71 ARG A CA 1
ATOM 587 C C . ARG A 1 71 ? 6.655 8.179 -9.830 1.00 82.38 71 ARG A C 1
ATOM 589 O O . ARG A 1 71 ? 7.508 7.996 -10.696 1.00 82.38 71 ARG A O 1
ATOM 596 N N . ASP A 1 72 ? 6.804 7.779 -8.572 1.00 78.88 72 ASP A N 1
ATOM 597 C CA . ASP A 1 72 ? 8.005 7.088 -8.101 1.00 78.88 72 ASP A CA 1
ATOM 598 C C . ASP A 1 72 ? 8.134 5.685 -8.715 1.00 78.88 72 ASP A C 1
ATOM 600 O O . ASP A 1 72 ? 9.235 5.263 -9.081 1.00 78.88 72 ASP A O 1
ATOM 604 N N . GLU A 1 73 ? 7.018 4.974 -8.902 1.00 72.62 73 GLU A N 1
ATOM 605 C CA . GLU A 1 73 ? 6.972 3.709 -9.642 1.00 72.62 73 GLU A CA 1
ATOM 606 C C . GLU A 1 73 ? 7.383 3.905 -11.110 1.00 72.62 73 GLU A C 1
ATOM 608 O O . GLU A 1 73 ? 8.268 3.207 -11.609 1.00 72.62 73 GLU A O 1
ATOM 613 N N . GLN A 1 74 ? 6.820 4.908 -11.788 1.00 64.69 74 GLN A N 1
ATOM 614 C CA . GLN A 1 74 ? 7.165 5.237 -13.174 1.00 64.69 74 GLN A CA 1
ATOM 615 C C . GLN A 1 74 ? 8.635 5.640 -13.326 1.00 64.69 74 GLN A C 1
ATOM 617 O O . GLN A 1 74 ? 9.280 5.252 -14.299 1.00 64.69 74 GLN A O 1
ATOM 622 N N . HIS A 1 75 ? 9.205 6.362 -12.358 1.00 65.62 75 HIS A N 1
ATOM 623 C CA . HIS A 1 75 ? 10.637 6.663 -12.337 1.00 65.62 75 HIS A CA 1
ATOM 624 C C . HIS A 1 75 ? 11.500 5.406 -12.171 1.00 65.62 75 HIS A C 1
ATOM 626 O O . HIS A 1 75 ? 12.539 5.288 -12.829 1.00 65.62 75 HIS A O 1
ATOM 632 N N . LYS A 1 76 ? 11.087 4.432 -11.352 1.00 60.62 76 LYS A N 1
ATOM 633 C CA . LYS A 1 76 ? 11.785 3.137 -11.261 1.00 60.62 76 LYS A CA 1
ATOM 634 C C . LYS A 1 76 ? 11.732 2.383 -12.592 1.00 60.62 76 LYS A C 1
ATOM 636 O O . LYS A 1 76 ? 12.770 1.946 -13.076 1.00 60.62 76 LYS A O 1
ATOM 641 N N . VAL A 1 77 ? 10.569 2.317 -13.240 1.00 59.06 77 VAL A N 1
ATOM 642 C CA . VAL A 1 77 ? 10.422 1.694 -14.571 1.00 59.06 77 VAL A CA 1
ATOM 643 C C . VAL A 1 77 ? 11.282 2.408 -15.621 1.00 59.06 77 VAL A C 1
ATOM 645 O O . VAL A 1 77 ? 12.002 1.765 -16.385 1.00 59.06 77 VAL A O 1
ATOM 648 N N . PHE A 1 78 ? 11.278 3.743 -15.628 1.00 51.41 78 PHE A N 1
ATOM 649 C CA . PHE A 1 78 ? 12.077 4.545 -16.556 1.00 51.41 78 PHE A CA 1
ATOM 650 C C . PHE A 1 78 ? 13.586 4.340 -16.358 1.00 51.41 78 PHE A C 1
ATOM 652 O O . PHE A 1 78 ? 14.339 4.231 -17.326 1.00 51.41 78 PHE A O 1
ATOM 659 N N . THR A 1 79 ? 14.046 4.255 -15.107 1.00 52.09 79 THR A N 1
ATOM 660 C CA . THR A 1 79 ? 15.467 4.019 -14.806 1.00 52.09 79 THR A CA 1
ATOM 661 C C . THR A 1 79 ? 15.925 2.603 -15.147 1.00 52.09 79 THR A C 1
ATOM 663 O O . THR A 1 79 ? 17.062 2.451 -15.597 1.00 52.09 79 THR A O 1
ATOM 666 N N . MET A 1 80 ? 15.060 1.589 -15.015 1.00 47.69 80 MET A N 1
ATOM 667 C CA . MET A 1 80 ? 15.363 0.220 -15.454 1.00 47.69 80 MET A CA 1
ATOM 668 C C . MET A 1 80 ? 15.437 0.116 -16.979 1.00 47.6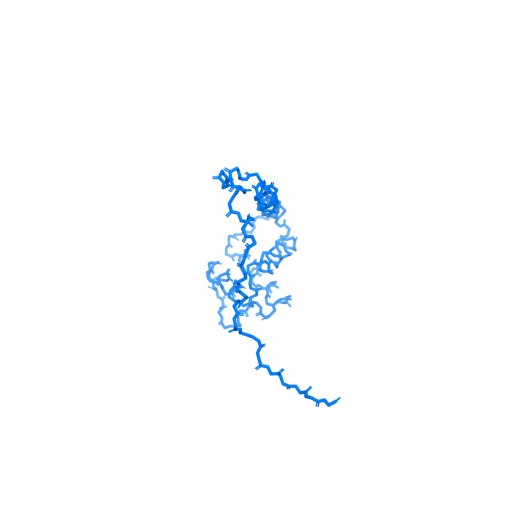9 80 MET A C 1
ATOM 670 O O . MET A 1 80 ? 16.448 -0.352 -17.498 1.00 47.69 80 MET A O 1
ATOM 674 N N . ARG A 1 81 ? 14.460 0.677 -17.706 1.00 48.06 81 ARG A N 1
ATOM 675 C CA . ARG A 1 81 ? 14.471 0.705 -19.181 1.00 48.06 81 ARG A CA 1
ATOM 676 C C . ARG A 1 81 ? 15.733 1.373 -19.738 1.00 48.06 81 ARG A C 1
ATOM 678 O O . ARG A 1 81 ? 16.336 0.891 -20.689 1.00 48.06 81 ARG A O 1
ATOM 685 N N . ARG A 1 82 ? 16.202 2.441 -19.084 1.00 45.50 82 ARG A N 1
ATOM 686 C CA . ARG A 1 82 ? 17.445 3.133 -19.461 1.00 45.50 82 ARG A CA 1
ATOM 687 C C . ARG A 1 82 ? 18.718 2.356 -19.090 1.00 45.50 82 ARG A C 1
ATOM 689 O O . ARG A 1 82 ? 19.767 2.639 -19.662 1.00 45.50 82 ARG A O 1
ATOM 696 N N . ARG A 1 83 ? 18.671 1.425 -18.126 1.00 45.62 83 ARG A N 1
ATOM 697 C CA . ARG A 1 83 ? 19.788 0.509 -17.810 1.00 45.62 83 ARG A CA 1
ATOM 698 C C . ARG A 1 83 ? 19.851 -0.655 -18.794 1.00 45.62 83 ARG A C 1
ATOM 700 O O . ARG A 1 83 ? 20.950 -0.989 -19.217 1.00 45.62 83 ARG A O 1
ATOM 707 N N . GLU A 1 84 ? 18.712 -1.195 -19.214 1.00 46.09 84 GLU A N 1
ATOM 708 C CA . GLU A 1 84 ? 18.640 -2.227 -20.258 1.00 46.09 84 GLU A CA 1
ATOM 709 C C . GLU A 1 84 ? 19.088 -1.681 -21.623 1.00 46.09 84 GLU A C 1
ATOM 711 O O . GLU A 1 84 ? 19.916 -2.296 -22.287 1.00 46.09 84 GLU A O 1
ATOM 716 N N . GLU A 1 85 ? 18.681 -0.460 -21.990 1.00 46.59 85 GLU A N 1
ATOM 717 C CA . GLU A 1 85 ? 19.173 0.208 -23.209 1.00 46.59 85 GLU A CA 1
ATOM 718 C C . GLU A 1 85 ? 20.667 0.584 -23.138 1.00 46.59 85 GLU A C 1
ATOM 720 O O . GLU A 1 85 ? 21.333 0.690 -24.167 1.00 46.59 85 GLU A O 1
ATOM 725 N N . LYS A 1 86 ? 21.235 0.757 -21.935 1.00 48.34 86 LYS A N 1
ATOM 726 C CA . LYS A 1 86 ? 22.675 1.016 -21.746 1.00 48.34 86 LYS A CA 1
ATOM 727 C C . LYS A 1 86 ? 23.516 -0.246 -21.567 1.00 48.34 86 LYS A C 1
ATOM 729 O O . LYS A 1 86 ? 24.735 -0.146 -21.667 1.00 48.34 86 LYS A O 1
ATOM 734 N N . ALA A 1 87 ? 22.913 -1.417 -21.361 1.00 45.91 87 ALA A N 1
ATOM 735 C CA . ALA A 1 87 ? 23.650 -2.677 -21.273 1.00 45.91 87 ALA A CA 1
ATOM 736 C C . ALA A 1 87 ? 24.311 -3.061 -22.614 1.00 45.91 87 ALA A C 1
ATOM 738 O O . ALA A 1 87 ? 25.328 -3.747 -22.612 1.00 45.91 87 ALA A O 1
ATOM 739 N N . CYS A 1 88 ? 23.813 -2.541 -23.744 1.00 45.25 88 CYS A N 1
ATOM 740 C CA . CYS A 1 88 ? 24.479 -2.649 -25.050 1.00 45.25 88 CYS A CA 1
ATOM 741 C C . CYS A 1 88 ? 25.438 -1.488 -25.382 1.00 45.25 88 CYS A C 1
ATOM 743 O O . CYS A 1 88 ? 26.183 -1.589 -26.352 1.00 45.25 88 CYS A O 1
ATOM 745 N N . TRP A 1 89 ? 25.482 -0.413 -24.586 1.00 41.19 89 TRP A N 1
ATOM 746 C CA . TRP A 1 89 ? 26.507 0.635 -24.691 1.00 41.19 89 TRP A CA 1
ATOM 747 C C . TRP A 1 89 ? 27.357 0.630 -23.420 1.00 41.19 89 TRP A C 1
ATOM 749 O O . TRP A 1 89 ? 27.384 1.576 -22.634 1.00 41.19 89 TRP A O 1
ATOM 759 N N . MET A 1 90 ? 28.092 -0.455 -23.218 1.00 41.66 90 MET A N 1
ATOM 760 C CA . MET A 1 90 ? 29.401 -0.351 -22.594 1.00 41.66 90 MET A CA 1
ATOM 761 C C . MET A 1 90 ? 30.424 -0.699 -23.669 1.00 41.66 90 MET A C 1
ATOM 763 O O . MET A 1 90 ? 30.417 -1.834 -24.142 1.00 41.66 90 MET A O 1
ATOM 767 N N . PRO A 1 91 ? 31.312 0.227 -24.076 1.00 45.31 91 PRO A N 1
ATOM 768 C CA . PRO A 1 91 ? 32.472 -0.153 -24.856 1.00 45.31 91 PRO A CA 1
ATOM 769 C C . PRO A 1 91 ? 33.437 -0.882 -23.914 1.00 45.31 91 PRO A C 1
ATOM 771 O O . PRO A 1 91 ? 34.407 -0.308 -23.422 1.00 45.31 91 PRO A O 1
ATOM 774 N N . LEU A 1 92 ? 33.169 -2.162 -23.642 1.00 44.97 92 LEU A N 1
ATOM 775 C CA . LEU A 1 92 ? 34.252 -3.085 -23.345 1.00 44.97 92 LEU A CA 1
ATOM 776 C C . LEU A 1 92 ? 35.106 -3.115 -24.613 1.00 44.97 92 LEU A C 1
ATOM 778 O O . LEU A 1 92 ? 34.734 -3.720 -25.614 1.00 44.97 92 LEU A O 1
ATOM 782 N N . LYS A 1 93 ? 36.250 -2.426 -24.577 1.00 43.38 93 LYS A N 1
ATOM 783 C CA . LYS A 1 93 ? 37.392 -2.753 -25.434 1.00 43.38 93 LYS A CA 1
ATOM 784 C C . LYS A 1 93 ? 37.884 -4.145 -25.032 1.00 43.38 93 LYS A C 1
ATOM 786 O O . LYS A 1 93 ? 38.896 -4.271 -24.355 1.00 43.38 93 LYS A O 1
ATOM 791 N N . LEU A 1 94 ? 37.122 -5.169 -25.386 1.00 44.22 94 LEU A N 1
ATOM 792 C CA . LEU A 1 94 ? 37.643 -6.508 -25.555 1.00 44.22 94 LEU A CA 1
ATOM 793 C C . LEU A 1 94 ? 37.704 -6.694 -27.063 1.00 44.22 94 LEU A C 1
ATOM 795 O O . LEU A 1 94 ? 36.681 -6.792 -27.739 1.00 44.22 94 LEU A O 1
ATOM 799 N N . ASP A 1 95 ? 38.907 -6.576 -27.602 1.00 37.38 95 ASP A N 1
ATOM 800 C CA . ASP A 1 95 ? 39.169 -6.823 -29.002 1.00 37.38 95 ASP A CA 1
ATOM 801 C C . ASP A 1 95 ? 38.797 -8.274 -29.330 1.00 37.38 95 ASP A C 1
ATOM 803 O O . ASP A 1 95 ? 39.362 -9.233 -28.809 1.00 37.38 95 ASP A O 1
ATOM 807 N N . CYS A 1 96 ? 37.826 -8.453 -30.221 1.00 42.03 96 CYS A N 1
ATOM 808 C CA . CYS A 1 96 ? 37.533 -9.748 -30.829 1.00 42.03 96 CYS A CA 1
ATOM 809 C C . CYS A 1 96 ? 38.576 -10.096 -31.905 1.00 42.03 96 CYS A C 1
ATOM 811 O O . CYS A 1 96 ? 38.199 -10.421 -33.028 1.00 42.03 96 CYS A O 1
ATOM 813 N N . SER A 1 97 ? 39.873 -10.018 -31.593 1.00 47.88 97 SER A N 1
ATOM 814 C CA . SER A 1 97 ? 40.923 -10.373 -32.560 1.00 47.88 97 SER A CA 1
ATOM 815 C C . SER A 1 97 ? 41.529 -11.758 -32.350 1.00 47.88 97 SER A C 1
ATOM 817 O O . SER A 1 97 ? 42.046 -12.314 -33.311 1.00 47.88 97 SER A O 1
ATOM 819 N N . ASN A 1 98 ? 41.400 -12.391 -31.179 1.00 51.44 98 ASN A N 1
ATOM 820 C CA . ASN A 1 98 ? 42.094 -13.662 -30.914 1.00 51.44 98 ASN A CA 1
ATOM 821 C C . ASN A 1 98 ? 41.174 -14.801 -30.438 1.00 51.44 98 ASN A C 1
ATOM 823 O O . ASN A 1 98 ? 41.437 -15.435 -29.421 1.00 51.44 98 ASN A O 1
ATOM 827 N N . ALA A 1 99 ? 40.111 -15.106 -31.187 1.00 40.53 99 ALA A N 1
ATOM 828 C CA . ALA A 1 99 ? 39.380 -16.376 -31.029 1.00 40.53 99 ALA A CA 1
ATOM 829 C C . ALA A 1 99 ? 39.023 -17.031 -32.375 1.00 40.53 99 ALA A C 1
ATOM 831 O O . ALA A 1 99 ? 38.006 -17.702 -32.519 1.00 40.53 99 ALA A O 1
ATOM 832 N N . CYS A 1 100 ? 39.885 -16.847 -33.374 1.00 40.69 100 CYS A N 1
ATOM 833 C CA . CYS A 1 100 ? 39.943 -17.699 -34.555 1.00 40.69 100 CYS A CA 1
ATOM 834 C C . CYS A 1 100 ? 41.351 -18.289 -34.658 1.00 40.69 100 CYS A C 1
ATOM 836 O O . CYS A 1 100 ? 42.155 -17.875 -35.484 1.00 40.69 100 CYS A O 1
ATOM 838 N N . THR A 1 101 ? 41.650 -19.277 -33.817 1.00 39.69 101 THR A N 1
ATOM 839 C CA . THR A 1 101 ? 42.642 -20.299 -34.163 1.00 39.69 101 THR A CA 1
ATOM 840 C C . THR A 1 101 ? 41.935 -21.636 -34.172 1.00 39.69 101 THR A C 1
ATOM 842 O O . THR A 1 101 ? 41.626 -22.220 -33.136 1.00 39.69 101 THR A O 1
ATOM 845 N N . ALA A 1 102 ? 41.649 -22.088 -35.388 1.00 44.06 102 ALA A N 1
ATOM 846 C CA . ALA A 1 102 ? 41.359 -23.471 -35.684 1.00 44.06 102 ALA A CA 1
ATOM 847 C C . ALA A 1 102 ? 42.479 -24.350 -35.111 1.00 44.06 102 ALA A C 1
ATOM 849 O O . ALA A 1 102 ? 43.606 -24.293 -35.594 1.00 44.06 102 ALA A O 1
ATOM 850 N N . SER A 1 103 ? 42.174 -25.125 -34.076 1.00 41.31 103 SER A N 1
ATOM 851 C CA . SER A 1 103 ? 42.679 -26.481 -33.817 1.00 41.31 103 SER A CA 1
ATOM 852 C C . SER A 1 103 ? 41.995 -26.987 -32.552 1.00 41.31 103 SER A C 1
ATOM 854 O O . SER A 1 103 ? 41.923 -26.279 -31.552 1.00 41.31 103 SER A O 1
ATOM 856 N N . GLY A 1 104 ? 41.365 -28.151 -32.675 1.00 45.56 104 GLY A N 1
ATOM 857 C CA . GLY A 1 104 ? 40.299 -28.601 -31.794 1.00 45.56 104 GLY A CA 1
ATOM 858 C C . GLY A 1 104 ? 40.716 -28.928 -30.367 1.00 45.56 104 GLY A C 1
ATOM 859 O O . GLY A 1 104 ? 41.814 -29.405 -30.127 1.00 45.56 104 GLY A O 1
ATOM 860 N N . GLU A 1 105 ? 39.762 -28.722 -29.462 1.00 35.69 105 GLU A N 1
ATOM 861 C CA . GLU A 1 105 ? 39.298 -29.693 -28.469 1.00 35.69 105 GLU A CA 1
ATOM 862 C C . GLU A 1 105 ? 37.991 -29.145 -27.870 1.00 35.69 105 GLU A C 1
ATOM 864 O O . GLU A 1 105 ? 37.950 -28.062 -27.288 1.00 35.69 105 GLU A O 1
ATOM 869 N N . LEU A 1 106 ? 36.880 -29.855 -28.090 1.00 42.41 106 LEU A N 1
ATOM 870 C CA . LEU A 1 106 ? 35.605 -29.559 -27.431 1.00 42.41 106 LEU A CA 1
ATOM 871 C C . LEU A 1 106 ? 35.683 -30.041 -25.971 1.00 42.41 106 LEU A C 1
ATOM 873 O O . LEU A 1 106 ? 36.194 -31.141 -25.743 1.00 42.41 106 LEU A O 1
ATOM 877 N N . PRO A 1 107 ? 35.139 -29.305 -24.981 1.00 39.91 107 PRO A N 1
ATOM 878 C CA . PRO A 1 107 ? 35.075 -29.795 -23.611 1.00 39.91 107 PRO A CA 1
ATOM 879 C C . PRO A 1 107 ? 34.210 -31.059 -23.541 1.00 39.91 107 PRO A C 1
ATOM 881 O O . PRO A 1 107 ? 33.016 -31.052 -23.851 1.00 39.91 107 PRO A O 1
ATOM 884 N N . VAL A 1 108 ? 34.837 -32.158 -23.127 1.00 43.72 108 VAL A N 1
ATOM 885 C CA . VAL A 1 108 ? 34.226 -33.472 -22.915 1.00 43.72 108 VAL A CA 1
ATOM 886 C C . VAL A 1 108 ? 33.295 -33.402 -21.705 1.00 43.72 108 VAL A C 1
ATOM 888 O O . VAL A 1 108 ? 33.722 -33.618 -20.576 1.00 43.72 108 VAL A O 1
ATOM 891 N N . ALA A 1 109 ? 32.015 -33.099 -21.922 1.00 47.12 109 ALA A N 1
ATOM 892 C CA . ALA A 1 109 ? 31.003 -33.209 -20.866 1.00 47.12 109 ALA A CA 1
ATOM 893 C C . ALA A 1 109 ? 29.585 -33.512 -21.377 1.00 47.12 109 ALA A C 1
ATOM 895 O O . ALA A 1 109 ? 28.613 -33.126 -20.742 1.00 47.12 109 ALA A O 1
ATOM 896 N N . TYR A 1 110 ? 29.438 -34.229 -22.494 1.00 38.53 110 TYR A N 1
ATOM 897 C CA . TYR A 1 110 ? 28.170 -34.887 -22.833 1.00 38.53 110 TYR A CA 1
ATOM 898 C C . TYR A 1 110 ? 28.457 -36.266 -23.430 1.00 38.53 110 TYR A C 1
ATOM 900 O O . TYR A 1 110 ? 28.671 -36.432 -24.627 1.00 38.53 110 TYR A O 1
ATOM 908 N N . ARG A 1 111 ? 28.521 -37.272 -22.553 1.00 46.47 111 ARG A N 1
ATOM 909 C CA . ARG A 1 111 ? 28.652 -38.687 -22.910 1.00 46.47 111 ARG A CA 1
ATOM 910 C C . ARG A 1 111 ? 27.521 -39.466 -22.237 1.00 46.47 111 ARG A C 1
ATOM 912 O O . ARG A 1 111 ? 27.655 -39.809 -21.073 1.00 46.47 111 ARG A O 1
ATOM 919 N N . MET A 1 112 ? 26.446 -39.746 -22.975 1.00 40.19 112 MET A N 1
ATOM 920 C CA . MET A 1 112 ? 25.519 -40.885 -22.799 1.00 40.19 112 MET A CA 1
ATOM 921 C C . MET A 1 112 ? 24.880 -41.129 -24.180 1.00 40.19 112 MET A C 1
ATOM 923 O O . MET A 1 112 ? 24.161 -40.274 -24.676 1.00 40.19 112 MET A O 1
ATOM 927 N N . VAL A 1 113 ? 25.386 -42.064 -24.993 1.00 44.91 113 VAL A N 1
ATOM 928 C CA . VAL A 1 113 ? 24.993 -43.488 -25.081 1.00 44.91 113 VAL A CA 1
ATOM 929 C C . VAL A 1 113 ? 23.483 -43.685 -25.244 1.00 44.91 113 VAL A C 1
ATOM 931 O O . VAL A 1 113 ? 22.743 -43.686 -24.266 1.00 44.91 113 VAL A O 1
ATOM 934 N N . SER A 1 114 ? 23.057 -43.976 -26.474 1.00 38.16 114 SER A N 1
ATOM 935 C CA . SER A 1 114 ? 22.338 -45.222 -26.774 1.00 38.16 114 SER A CA 1
ATOM 936 C C . SER A 1 114 ? 22.369 -45.508 -28.274 1.00 38.16 114 SER A C 1
ATOM 938 O O . SER A 1 114 ? 21.892 -44.723 -29.088 1.00 38.16 114 SER A O 1
ATOM 940 N N . SER A 1 115 ? 23.005 -46.632 -28.591 1.00 44.16 115 SER A N 1
ATOM 941 C CA . SER A 1 115 ? 23.064 -47.303 -29.886 1.00 44.16 115 SER A CA 1
ATOM 942 C C . SER A 1 115 ? 21.708 -47.885 -30.286 1.00 44.16 115 SER A C 1
ATOM 944 O O . SER A 1 115 ? 20.995 -48.383 -29.415 1.00 44.16 115 SER A O 1
ATOM 946 N N . ALA A 1 116 ? 21.423 -47.930 -31.586 1.00 42.31 116 ALA A N 1
ATOM 947 C CA . ALA A 1 116 ? 21.294 -49.160 -32.385 1.00 42.31 116 ALA A CA 1
ATOM 948 C C . ALA A 1 116 ? 20.954 -48.788 -33.833 1.00 42.31 116 ALA A C 1
ATOM 950 O O . ALA A 1 116 ? 20.002 -48.000 -34.025 1.00 42.31 116 ALA A O 1
#

InterPro domains:
  IPR004020 DAPIN domain [PF02758] (6-66)
  IPR004020 DAPIN domain [PS50824] (1-75)
  IPR011029 Death-like domain superfamily [G3DSA:1.10.533.10] (2-79)
  IPR011029 Death-like domain superfamily [SSF47986] (6-72)

Foldseek 3Di:
DDDDPQRLQQQLLVLCCVPPVQQHDDPDNRDDPVVSLVSNCVRPNDVRSLVSSLVSCVVVVVVVVNVVSVVVVVVVVVVVVVVVVCVVPDPPPPDPPPDPDDDDDDPPDDDDDDDD

Secondary structure (DSSP, 8-state):
-PPPHHHHHHHHHHHHHHH-TTSS-SS-SS--HHHHHHHHHHHH-HHHHHHHHHHHHHHTT-HHHHHHHHHHHHHHHHHHHHHHHHHT-------TTS------------------